Protein AF-A0A8B6F224-F1 (afdb_monomer_lite)

Radius of gyration: 27.14 Å; chains: 1; bounding box: 65×55×29 Å

Foldseek 3Di:
DDLVVVCVVVVHDSVVVDDPPPDDDDPDDDPPPPVPDPPPPPPPPPVPPVLVLPDQDVVLLVVLLCCVVVVVDDLVRSCVVSVNDSVSSVVVVVVVVVVD

Structure (mmCIF, N/CA/C/O backbone):
data_AF-A0A8B6F224-F1
#
_entry.id   AF-A0A8B6F224-F1
#
loop_
_atom_site.group_PDB
_atom_site.id
_atom_site.type_symbol
_atom_site.label_atom_id
_atom_site.label_alt_id
_atom_site.label_comp_id
_atom_site.label_asym_id
_atom_site.label_entity_id
_atom_site.label_seq_id
_atom_site.pdbx_PDB_ins_code
_atom_site.Cartn_x
_atom_site.Cartn_y
_atom_site.Cartn_z
_atom_site.occupancy
_atom_site.B_iso_or_equiv
_atom_site.auth_seq_id
_atom_site.auth_comp_id
_atom_site.auth_asym_id
_atom_site.auth_atom_id
_atom_site.pdbx_PDB_model_num
ATOM 1 N N . MET A 1 1 ? 48.691 -19.770 9.383 1.00 58.56 1 MET A N 1
ATOM 2 C CA . MET A 1 1 ? 48.506 -18.388 8.874 1.00 58.56 1 MET A CA 1
ATOM 3 C C . MET A 1 1 ? 47.217 -17.823 9.455 1.00 58.56 1 MET A C 1
ATOM 5 O O . MET A 1 1 ? 46.215 -18.525 9.427 1.00 58.56 1 MET A O 1
ATOM 9 N N . THR A 1 2 ? 47.225 -16.622 10.046 1.00 72.19 2 THR A N 1
ATOM 10 C CA . THR A 1 2 ? 46.014 -16.057 10.688 1.00 72.19 2 THR A CA 1
ATOM 11 C C . THR A 1 2 ? 45.096 -15.364 9.670 1.00 72.19 2 THR A C 1
ATOM 13 O O . THR A 1 2 ? 45.576 -14.869 8.649 1.00 72.19 2 THR A O 1
ATOM 16 N N . GLN A 1 3 ? 43.787 -15.253 9.958 1.00 61.97 3 GLN A N 1
ATOM 17 C CA . GLN A 1 3 ? 42.822 -14.537 9.092 1.00 61.97 3 GLN A CA 1
ATOM 18 C C . GLN A 1 3 ? 43.273 -13.110 8.761 1.00 61.97 3 GLN A C 1
ATOM 20 O O . GLN A 1 3 ? 43.061 -12.614 7.659 1.00 61.97 3 GLN A O 1
ATOM 25 N N . THR A 1 4 ? 43.900 -12.431 9.725 1.00 73.31 4 THR A N 1
ATOM 26 C CA . THR A 1 4 ? 44.377 -11.053 9.566 1.00 73.31 4 THR A CA 1
ATOM 27 C C . THR A 1 4 ? 45.552 -10.969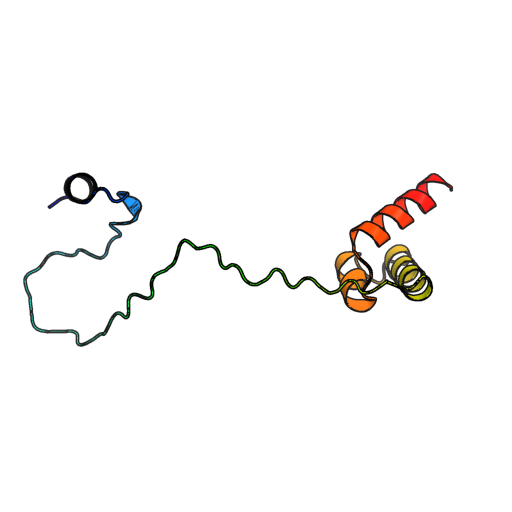 8.597 1.00 73.31 4 THR A C 1
ATOM 29 O O . THR A 1 4 ? 45.590 -10.058 7.773 1.00 73.31 4 THR A O 1
ATOM 32 N N . GLN A 1 5 ? 46.492 -11.915 8.668 1.00 73.38 5 GLN A N 1
ATOM 33 C CA . GLN A 1 5 ? 47.620 -11.986 7.735 1.00 73.38 5 GLN A CA 1
ATOM 34 C C . GLN A 1 5 ? 47.139 -12.335 6.323 1.00 73.38 5 GLN A C 1
ATOM 36 O O . GLN A 1 5 ? 47.582 -11.714 5.364 1.00 73.38 5 GLN A O 1
ATOM 41 N N . ALA A 1 6 ? 46.180 -13.256 6.200 1.00 70.00 6 ALA A N 1
ATOM 42 C CA . ALA A 1 6 ? 45.597 -13.635 4.917 1.00 70.00 6 ALA A CA 1
ATOM 43 C C . ALA A 1 6 ? 44.795 -12.504 4.271 1.00 70.00 6 ALA A C 1
ATOM 45 O O . ALA A 1 6 ? 44.999 -12.194 3.103 1.00 70.00 6 ALA A O 1
ATOM 46 N N . SER A 1 7 ? 43.954 -11.816 5.039 1.00 73.81 7 SER A N 1
ATOM 47 C CA . SER A 1 7 ? 43.215 -10.655 4.540 1.00 73.81 7 SER A CA 1
ATOM 48 C C . SER A 1 7 ? 44.150 -9.563 4.013 1.00 73.81 7 SER A C 1
ATOM 50 O O . SER A 1 7 ? 43.908 -9.029 2.935 1.00 73.81 7 SER A O 1
ATOM 52 N N . LYS A 1 8 ? 45.255 -9.280 4.721 1.00 79.06 8 LYS A N 1
ATOM 53 C CA . LYS A 1 8 ? 46.260 -8.304 4.270 1.00 79.06 8 LYS A CA 1
ATOM 54 C C . LYS A 1 8 ? 47.036 -8.772 3.036 1.00 79.06 8 LYS A C 1
ATOM 56 O O . LYS A 1 8 ? 47.277 -7.962 2.154 1.00 79.06 8 LYS A O 1
ATOM 61 N N . ALA A 1 9 ? 47.407 -10.049 2.966 1.00 74.00 9 ALA A N 1
ATOM 62 C CA . ALA A 1 9 ? 48.176 -10.599 1.849 1.00 74.00 9 ALA A CA 1
ATOM 63 C C . ALA A 1 9 ? 47.360 -10.693 0.549 1.00 74.00 9 ALA A C 1
ATOM 65 O O . ALA A 1 9 ? 47.890 -10.435 -0.526 1.00 74.00 9 ALA A O 1
ATOM 66 N N . PHE A 1 10 ? 46.075 -11.042 0.647 1.00 71.69 10 PHE A N 1
ATOM 67 C CA . PHE A 1 10 ? 45.202 -11.258 -0.512 1.00 71.69 10 PHE A CA 1
ATOM 68 C C . PHE A 1 10 ? 44.301 -10.060 -0.843 1.00 71.69 10 PHE A C 1
ATOM 70 O O . PHE A 1 10 ? 43.560 -10.109 -1.820 1.00 71.69 10 PHE A O 1
ATOM 77 N N . GLY A 1 11 ? 44.323 -8.996 -0.035 1.00 67.44 11 GLY A N 1
ATOM 78 C CA . GLY A 1 11 ? 43.520 -7.790 -0.267 1.00 67.44 11 GLY A CA 1
ATOM 79 C C . GLY A 1 11 ? 42.005 -8.007 -0.164 1.00 67.44 11 GLY A C 1
ATOM 80 O O . GLY A 1 11 ? 41.235 -7.184 -0.652 1.00 67.44 11 GLY A O 1
ATOM 81 N N . VAL A 1 12 ? 41.562 -9.103 0.461 1.00 70.44 12 VAL A N 1
ATOM 82 C CA . VAL A 1 12 ? 40.138 -9.435 0.632 1.00 70.44 12 VAL A CA 1
ATOM 83 C C . VAL A 1 12 ? 39.664 -9.144 2.062 1.00 70.44 12 VAL A C 1
ATOM 85 O O . VAL A 1 12 ? 40.445 -9.300 3.008 1.00 70.44 12 VAL A O 1
ATOM 88 N N . PRO A 1 13 ? 38.392 -8.743 2.273 1.00 69.56 13 PRO A N 1
ATOM 89 C CA . PRO A 1 13 ? 37.856 -8.473 3.607 1.00 69.56 13 PRO A CA 1
ATOM 90 C C . PRO A 1 13 ? 37.982 -9.680 4.547 1.00 69.56 13 PRO A C 1
ATOM 92 O O . PRO A 1 13 ? 37.680 -10.808 4.162 1.00 69.56 13 PRO A O 1
ATOM 95 N N . ARG A 1 14 ? 38.362 -9.450 5.815 1.00 62.09 14 ARG A N 1
ATOM 96 C CA . ARG A 1 14 ? 38.531 -10.514 6.836 1.00 62.09 14 ARG A CA 1
ATOM 97 C C . ARG A 1 14 ? 37.296 -11.414 6.981 1.00 62.09 14 ARG A C 1
ATOM 99 O O . ARG A 1 14 ? 37.450 -12.597 7.241 1.00 62.09 14 ARG A O 1
ATOM 106 N N . GLN A 1 15 ? 36.097 -10.865 6.771 1.00 63.66 15 GLN A N 1
ATOM 107 C CA . GLN A 1 15 ? 34.819 -11.588 6.848 1.00 63.66 15 GLN A CA 1
ATOM 108 C C . GLN A 1 15 ? 34.622 -12.597 5.702 1.00 63.66 15 GLN A C 1
ATOM 110 O O . GLN A 1 15 ? 33.902 -13.575 5.875 1.00 63.66 15 GLN A O 1
ATOM 115 N N . THR A 1 16 ? 35.279 -12.387 4.553 1.00 64.50 16 THR A N 1
ATOM 116 C CA . THR A 1 16 ? 35.273 -13.320 3.413 1.00 64.50 16 THR A CA 1
ATOM 117 C C . THR A 1 16 ? 36.118 -14.560 3.705 1.00 64.50 16 THR A C 1
ATOM 119 O O . THR A 1 16 ? 35.859 -15.634 3.167 1.00 64.50 16 THR A O 1
ATOM 122 N N . ILE A 1 17 ? 37.099 -14.441 4.605 1.00 62.84 17 ILE A N 1
ATOM 123 C CA . ILE A 1 17 ? 37.919 -15.554 5.091 1.00 62.84 17 ILE A CA 1
ATOM 124 C C . ILE A 1 17 ? 37.150 -16.258 6.225 1.00 62.84 17 ILE A C 1
ATOM 126 O O . ILE A 1 17 ? 37.531 -16.223 7.392 1.00 62.84 17 ILE A O 1
ATOM 130 N N . GLY A 1 18 ? 35.990 -16.822 5.877 1.00 58.22 18 GLY A N 1
ATOM 131 C CA . GLY A 1 18 ? 35.103 -17.545 6.791 1.00 58.22 18 GLY A CA 1
ATOM 132 C C . GLY A 1 18 ? 35.669 -18.896 7.250 1.00 58.22 18 GLY A C 1
ATOM 133 O O . GLY A 1 18 ? 36.623 -19.415 6.676 1.00 58.22 18 GLY A O 1
ATOM 134 N N . ASN A 1 19 ? 35.045 -19.457 8.291 1.00 49.97 19 ASN A N 1
ATOM 135 C CA . ASN A 1 19 ? 35.482 -20.531 9.208 1.00 49.97 19 ASN A CA 1
ATOM 136 C C . ASN A 1 19 ? 35.895 -21.911 8.629 1.00 49.97 19 ASN A C 1
ATOM 138 O O . ASN A 1 19 ? 35.957 -22.878 9.383 1.00 49.97 19 ASN A O 1
ATOM 142 N N . ASN A 1 20 ? 36.203 -22.040 7.337 1.00 52.19 20 ASN A N 1
ATOM 143 C CA . ASN A 1 20 ? 36.489 -23.330 6.692 1.00 52.19 20 ASN A CA 1
ATOM 144 C C . ASN A 1 20 ? 37.966 -23.596 6.380 1.00 52.19 20 ASN A C 1
ATOM 146 O O . ASN A 1 20 ? 38.271 -24.572 5.706 1.00 52.19 20 ASN A O 1
ATOM 150 N N . TYR A 1 21 ? 38.904 -22.800 6.888 1.00 48.59 21 TYR A N 1
ATOM 151 C CA . TYR A 1 21 ? 40.317 -23.184 6.882 1.00 48.59 21 TYR A CA 1
ATOM 152 C C . TYR A 1 21 ? 40.660 -23.833 8.233 1.00 48.59 21 TYR A C 1
ATOM 154 O O . TYR A 1 21 ? 41.466 -23.339 9.019 1.00 48.59 21 TYR A O 1
ATOM 162 N N . LYS A 1 22 ? 40.049 -24.990 8.521 1.00 43.00 22 LYS A N 1
ATOM 163 C CA . LYS A 1 22 ? 40.813 -25.968 9.296 1.00 43.00 22 LYS A CA 1
ATOM 164 C C . L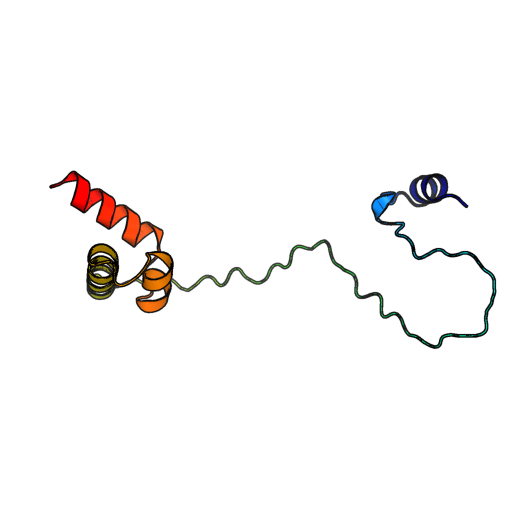YS A 1 22 ? 41.990 -26.335 8.401 1.00 43.00 22 LYS A C 1
ATOM 166 O O . LYS A 1 22 ? 41.809 -26.883 7.318 1.00 43.00 22 LYS A O 1
ATOM 171 N N . THR A 1 23 ? 43.171 -25.898 8.820 1.00 56.34 23 THR A N 1
ATOM 172 C CA . THR A 1 23 ? 44.439 -26.518 8.447 1.00 56.34 23 THR A CA 1
ATOM 173 C C . THR A 1 23 ? 44.218 -28.027 8.498 1.00 56.34 23 THR A C 1
ATOM 175 O O . THR A 1 23 ? 43.601 -28.500 9.443 1.00 56.34 23 THR A O 1
ATOM 178 N N . GLU A 1 24 ? 44.564 -28.782 7.467 1.00 39.16 24 GLU A N 1
ATOM 179 C CA . GLU A 1 24 ? 45.726 -29.661 7.571 1.00 39.16 24 GLU A CA 1
ATOM 180 C C . GLU A 1 24 ? 45.902 -30.477 6.289 1.00 39.16 24 GLU A C 1
ATOM 182 O O . GLU A 1 24 ? 44.982 -30.696 5.504 1.00 39.16 24 GLU A O 1
ATOM 187 N N . PHE A 1 25 ? 47.147 -30.883 6.104 1.00 43.47 25 PHE A N 1
ATOM 188 C CA . PHE A 1 25 ? 47.744 -31.625 5.006 1.00 43.47 25 PHE A CA 1
ATOM 189 C C . PHE A 1 25 ? 47.247 -33.083 4.863 1.00 43.47 25 PHE A C 1
ATOM 191 O O . PHE A 1 25 ? 48.014 -33.942 4.444 1.00 43.47 25 PHE A O 1
ATOM 198 N N . ASP A 1 26 ? 45.978 -33.386 5.137 1.00 39.09 26 ASP A N 1
ATOM 199 C CA . ASP A 1 26 ? 45.456 -34.759 5.057 1.00 39.09 26 ASP A CA 1
ATOM 200 C C . ASP A 1 26 ? 44.614 -34.989 3.794 1.00 39.09 26 ASP A C 1
ATOM 202 O O . ASP A 1 26 ? 43.389 -34.855 3.740 1.00 39.09 26 ASP A O 1
ATOM 206 N N . VAL A 1 27 ? 45.330 -35.360 2.735 1.00 51.25 27 VAL A N 1
ATOM 207 C CA . VAL A 1 27 ? 44.826 -35.810 1.433 1.00 51.25 27 VAL A CA 1
ATOM 208 C C . VAL A 1 27 ? 44.242 -37.229 1.516 1.00 51.25 27 VAL A C 1
ATOM 210 O O . VAL A 1 27 ? 44.859 -38.172 1.035 1.00 51.25 27 VAL A O 1
ATOM 213 N N . ALA A 1 28 ? 43.065 -37.439 2.119 1.00 48.81 28 ALA A N 1
ATOM 214 C CA . ALA A 1 28 ? 42.489 -38.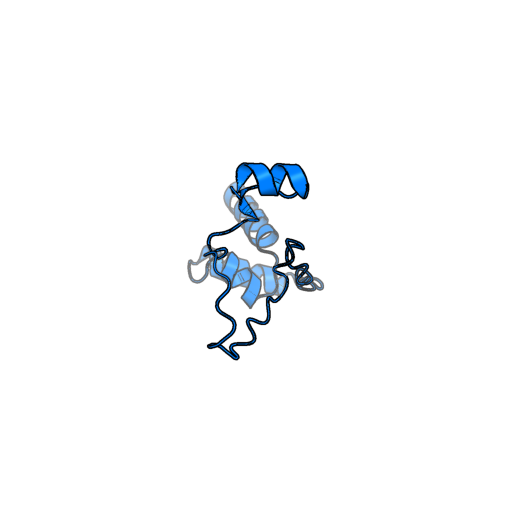798 2.104 1.00 48.81 28 ALA A CA 1
ATOM 215 C C . ALA A 1 28 ? 40.963 -38.941 2.088 1.00 48.81 28 ALA A C 1
ATOM 217 O O . ALA A 1 28 ? 40.477 -39.955 1.593 1.00 48.81 28 ALA A O 1
ATOM 218 N N . ALA A 1 29 ? 40.165 -37.996 2.583 1.00 50.31 29 ALA A N 1
ATOM 219 C CA . ALA A 1 29 ? 38.747 -38.304 2.781 1.00 50.31 29 ALA A CA 1
ATOM 220 C C . ALA A 1 29 ? 37.840 -37.088 2.660 1.00 50.31 29 ALA A C 1
ATOM 222 O O . ALA A 1 29 ? 37.458 -36.500 3.662 1.00 50.31 29 ALA A O 1
ATOM 223 N N . THR A 1 30 ? 37.459 -36.735 1.432 1.00 45.34 30 THR A N 1
ATOM 224 C CA . THR A 1 30 ? 36.073 -36.382 1.069 1.00 45.34 30 THR A CA 1
ATOM 225 C C . THR A 1 30 ? 36.020 -35.976 -0.402 1.00 45.34 30 THR A C 1
ATOM 227 O O . THR A 1 30 ? 36.333 -34.849 -0.770 1.00 45.34 30 THR A O 1
ATOM 230 N N . HIS A 1 31 ? 35.520 -36.867 -1.261 1.00 50.66 31 HIS A N 1
ATOM 231 C CA . HIS A 1 31 ? 34.969 -36.489 -2.569 1.00 50.66 31 HIS A CA 1
ATOM 232 C C . HIS A 1 31 ? 33.634 -35.748 -2.392 1.00 50.66 31 HIS A C 1
ATOM 234 O O . HIS A 1 31 ? 32.636 -36.076 -3.027 1.00 50.66 31 HIS A O 1
ATOM 240 N N . ASN A 1 32 ? 33.582 -34.753 -1.508 1.00 51.66 32 ASN A N 1
ATOM 241 C CA . ASN A 1 32 ? 32.463 -33.837 -1.489 1.00 51.66 32 ASN A CA 1
ATOM 242 C C . ASN A 1 32 ? 32.888 -32.635 -2.318 1.00 51.66 32 ASN A C 1
ATOM 244 O O . ASN A 1 32 ? 33.609 -31.760 -1.840 1.00 51.66 32 ASN A O 1
ATOM 248 N N . LYS A 1 33 ? 32.486 -32.634 -3.595 1.00 44.44 33 LYS A N 1
ATOM 249 C CA . LYS A 1 33 ? 32.517 -31.433 -4.425 1.00 44.44 33 LYS A CA 1
ATOM 250 C C . LYS A 1 33 ? 31.642 -30.394 -3.725 1.00 44.44 33 LYS A C 1
ATOM 252 O O . LYS A 1 33 ? 30.459 -30.274 -4.037 1.00 44.44 33 LYS A O 1
ATOM 257 N N . ILE A 1 34 ? 32.224 -29.632 -2.800 1.00 46.44 34 ILE A N 1
ATOM 258 C CA . ILE A 1 34 ? 31.683 -28.349 -2.375 1.00 46.44 34 ILE A CA 1
ATOM 259 C C . ILE A 1 34 ? 31.766 -27.488 -3.632 1.00 46.44 34 ILE A C 1
ATOM 261 O O . ILE A 1 34 ? 32.771 -26.837 -3.909 1.00 46.44 34 ILE A O 1
ATOM 265 N N . GLN A 1 35 ? 30.726 -27.574 -4.461 1.00 45.22 35 GLN A N 1
ATOM 266 C CA . GLN A 1 35 ? 30.465 -26.610 -5.509 1.00 45.22 35 GLN A CA 1
ATOM 267 C C . GLN A 1 35 ? 30.213 -25.301 -4.776 1.00 45.22 35 GLN A C 1
ATOM 269 O O . GLN A 1 35 ? 29.105 -25.026 -4.316 1.00 45.22 35 GLN A O 1
ATOM 274 N N . VAL A 1 36 ? 31.285 -24.535 -4.589 1.00 44.62 36 VAL A N 1
ATOM 275 C CA . VAL A 1 36 ? 31.221 -23.170 -4.093 1.00 44.62 36 VAL A CA 1
ATOM 276 C C . VAL A 1 36 ? 30.522 -22.382 -5.193 1.00 44.62 36 VAL A C 1
ATOM 278 O O . VAL A 1 36 ? 31.149 -21.875 -6.119 1.00 44.62 36 VAL A O 1
ATOM 281 N N . GLN A 1 37 ? 29.192 -22.364 -5.158 1.00 45.50 37 GLN A N 1
ATOM 282 C CA . GLN A 1 37 ? 28.435 -21.450 -5.992 1.00 45.50 37 GLN A CA 1
ATOM 283 C C . GLN A 1 37 ? 28.825 -20.041 -5.535 1.00 45.50 37 GLN A C 1
ATOM 285 O O . GLN A 1 37 ? 28.755 -19.758 -4.331 1.00 45.50 37 GLN A O 1
ATOM 290 N N . PRO A 1 38 ? 29.292 -19.166 -6.440 1.00 44.09 38 PRO A N 1
ATOM 291 C CA . PRO A 1 38 ? 29.617 -17.805 -6.071 1.00 44.09 38 PRO A CA 1
ATOM 292 C C . PRO A 1 38 ? 28.335 -17.155 -5.557 1.00 44.09 38 PRO A C 1
ATOM 294 O O . PRO A 1 38 ? 27.395 -16.909 -6.314 1.00 44.09 38 PRO A O 1
ATOM 297 N N . HIS A 1 39 ? 28.288 -16.878 -4.254 1.00 46.72 39 HIS A N 1
ATOM 298 C CA . HIS A 1 39 ? 27.302 -15.972 -3.687 1.00 46.72 39 HIS A CA 1
ATOM 299 C C . HIS A 1 39 ? 27.706 -14.575 -4.142 1.00 46.72 39 HIS A C 1
ATOM 301 O O . HIS A 1 39 ? 28.385 -13.824 -3.445 1.00 46.72 39 HIS A O 1
ATOM 307 N N . SER A 1 40 ? 27.356 -14.273 -5.388 1.00 46.25 40 SER A N 1
ATOM 308 C CA . SER A 1 40 ? 27.478 -12.958 -5.972 1.00 46.25 40 SER A CA 1
ATOM 309 C C . SER A 1 40 ? 26.770 -11.977 -5.043 1.00 46.25 40 SER A C 1
ATOM 311 O O . SER A 1 40 ? 25.544 -11.952 -4.983 1.00 46.25 40 SER A O 1
ATOM 313 N N . TYR A 1 41 ? 27.523 -11.072 -4.416 1.00 45.78 41 TYR A N 1
ATOM 314 C CA . TYR A 1 41 ? 26.993 -9.786 -3.943 1.00 45.78 41 TYR A CA 1
ATOM 315 C C . TYR A 1 41 ? 26.477 -8.914 -5.112 1.00 45.78 41 TYR A C 1
ATOM 317 O O . TYR A 1 41 ? 26.172 -7.739 -4.948 1.00 45.78 41 TYR A O 1
ATOM 325 N N . GLY A 1 42 ? 26.325 -9.481 -6.312 1.00 46.81 42 GLY A N 1
ATOM 326 C CA . GLY A 1 42 ? 25.338 -9.055 -7.286 1.00 46.81 42 GLY A CA 1
ATOM 327 C C . GLY A 1 42 ? 23.951 -9.348 -6.736 1.00 46.81 42 GLY A C 1
ATOM 328 O O . GLY A 1 42 ? 23.357 -10.377 -7.056 1.00 46.81 42 GLY A O 1
ATOM 329 N N . GLY A 1 43 ? 23.460 -8.426 -5.898 1.00 49.81 43 GLY A N 1
ATOM 330 C CA . GLY A 1 43 ? 22.071 -8.376 -5.468 1.00 49.81 43 GLY A CA 1
ATOM 331 C C . GLY A 1 43 ? 21.203 -8.716 -6.662 1.00 49.81 43 GLY A C 1
ATOM 332 O O . GLY A 1 43 ? 21.297 -8.060 -7.701 1.00 49.81 43 GLY A O 1
ATOM 333 N N . SER A 1 44 ? 20.480 -9.826 -6.535 1.00 55.69 44 SER A N 1
ATOM 334 C CA . SER A 1 44 ? 19.742 -10.442 -7.616 1.00 55.69 44 SER A CA 1
ATOM 335 C C . SER A 1 44 ? 18.917 -9.356 -8.284 1.00 55.69 44 SER A C 1
ATOM 337 O O . SER A 1 44 ? 17.876 -8.949 -7.765 1.00 55.69 44 SER A O 1
ATOM 339 N N . ARG A 1 45 ? 19.372 -8.892 -9.454 1.00 56.78 45 ARG A N 1
ATOM 340 C CA . ARG A 1 45 ? 18.535 -8.185 -10.416 1.00 56.78 45 ARG A CA 1
ATOM 341 C C . ARG A 1 45 ? 17.581 -9.233 -10.972 1.00 56.78 45 ARG A C 1
ATOM 343 O O . ARG A 1 45 ? 17.561 -9.503 -12.165 1.00 56.78 45 ARG A O 1
ATOM 350 N N . ARG A 1 46 ? 16.768 -9.838 -10.092 1.00 60.16 46 ARG A N 1
ATOM 351 C CA . ARG A 1 46 ? 15.429 -10.232 -10.487 1.00 60.16 46 ARG A CA 1
ATOM 352 C C . ARG A 1 46 ? 14.931 -8.983 -11.190 1.00 60.16 46 ARG A C 1
ATOM 354 O O . ARG A 1 46 ? 14.969 -7.931 -10.536 1.00 60.16 46 ARG A O 1
ATOM 361 N N . PRO A 1 47 ? 14.591 -9.039 -12.491 1.00 57.81 47 PRO A N 1
ATOM 362 C CA . PRO A 1 47 ? 13.895 -7.921 -13.087 1.00 57.81 47 PRO A CA 1
ATOM 363 C C . PRO A 1 47 ? 12.789 -7.644 -12.086 1.00 57.81 47 PRO A C 1
ATOM 365 O O . PRO A 1 47 ? 12.033 -8.562 -11.740 1.00 57.81 47 PRO A O 1
ATOM 368 N N . ARG A 1 48 ? 12.821 -6.456 -11.458 1.00 59.66 48 ARG A N 1
ATOM 369 C CA . ARG A 1 48 ? 11.677 -6.005 -10.676 1.00 59.66 48 ARG A CA 1
ATOM 370 C C . ARG A 1 48 ? 10.564 -6.242 -11.656 1.00 59.66 48 ARG A C 1
ATOM 372 O O . ARG A 1 48 ? 10.649 -5.646 -12.724 1.00 59.66 48 ARG A O 1
ATOM 379 N N . ARG A 1 49 ? 9.688 -7.223 -11.385 1.00 60.50 49 ARG A N 1
ATOM 380 C CA . ARG A 1 49 ? 8.545 -7.502 -12.242 1.00 60.50 49 ARG A CA 1
ATOM 381 C C . ARG A 1 49 ? 7.896 -6.142 -12.314 1.00 60.50 49 ARG A C 1
ATOM 383 O O . ARG A 1 49 ? 7.317 -5.690 -11.325 1.00 60.50 49 ARG A O 1
ATOM 390 N N . SER A 1 50 ? 8.162 -5.434 -13.403 1.00 59.03 50 SER A N 1
ATOM 391 C CA . SER A 1 50 ? 7.425 -4.280 -13.823 1.00 59.03 50 SER A CA 1
ATOM 392 C C . SER A 1 50 ? 6.099 -4.944 -14.057 1.00 59.03 50 SER A C 1
ATOM 394 O O . SER A 1 50 ? 5.900 -5.607 -15.065 1.00 59.03 50 SER A O 1
ATOM 396 N N . MET A 1 51 ? 5.295 -4.992 -12.994 1.00 61.69 51 MET A N 1
ATOM 397 C CA . MET A 1 51 ? 3.901 -5.315 -13.117 1.00 61.69 51 MET A CA 1
ATOM 398 C C . MET A 1 51 ? 3.475 -4.270 -14.118 1.00 61.69 51 MET A C 1
ATOM 400 O O . MET A 1 51 ? 3.556 -3.082 -13.806 1.00 61.69 51 MET A O 1
ATOM 404 N N . ASP A 1 52 ? 3.287 -4.698 -15.362 1.00 61.22 52 ASP A N 1
ATOM 405 C CA . ASP A 1 52 ? 2.875 -3.828 -16.437 1.00 61.22 52 ASP A CA 1
ATOM 406 C C . ASP A 1 52 ? 1.532 -3.292 -15.963 1.00 61.22 52 ASP A C 1
ATOM 408 O O . ASP A 1 52 ? 0.502 -3.951 -16.092 1.00 61.22 52 ASP A O 1
ATOM 412 N N . TYR A 1 53 ? 1.564 -2.142 -15.283 1.00 61.84 53 TYR A N 1
ATOM 413 C CA . TYR A 1 53 ? 0.401 -1.408 -14.810 1.00 61.84 53 TYR A CA 1
ATOM 414 C C . TYR A 1 53 ? -0.219 -0.790 -16.060 1.00 61.84 53 TYR A C 1
ATOM 416 O O . TYR A 1 53 ? -0.212 0.423 -16.260 1.00 61.84 53 TYR A O 1
ATOM 424 N N . LYS A 1 54 ? -0.635 -1.656 -16.981 1.00 63.62 54 LYS A N 1
ATOM 425 C CA . LYS A 1 54 ? -1.216 -1.312 -18.260 1.00 63.62 54 LYS A CA 1
ATOM 426 C C . LYS A 1 54 ? -2.571 -0.713 -17.921 1.00 63.62 54 LYS A C 1
ATOM 428 O O . LYS A 1 54 ? -3.480 -1.459 -17.591 1.00 63.62 54 LYS A O 1
ATOM 433 N N . GLY A 1 55 ? -2.618 0.622 -17.888 1.00 68.00 55 GLY A N 1
ATOM 434 C CA . GLY A 1 55 ? -3.802 1.463 -17.696 1.00 68.00 55 GLY A CA 1
ATOM 435 C C . GLY A 1 55 ? -4.879 0.835 -16.818 1.00 68.00 55 GLY A C 1
ATOM 436 O O . GLY A 1 55 ? -5.795 0.203 -17.337 1.00 68.00 55 GLY A O 1
ATOM 437 N N . TYR A 1 56 ? -4.783 1.003 -15.497 1.00 80.94 56 TYR A N 1
ATOM 438 C CA . TYR A 1 56 ? -5.896 0.620 -14.634 1.00 80.94 56 TYR A CA 1
ATOM 439 C C . TYR A 1 56 ? -7.142 1.418 -15.050 1.00 80.94 56 TYR A C 1
ATOM 441 O O . TYR A 1 56 ? -7.073 2.630 -15.242 1.00 80.94 56 TYR A O 1
ATOM 449 N N . ASN A 1 57 ? -8.263 0.725 -15.237 1.00 89.06 57 ASN A N 1
ATOM 450 C CA . ASN A 1 57 ? -9.532 1.353 -15.593 1.00 89.06 57 ASN A CA 1
ATOM 451 C C . ASN A 1 57 ? -10.191 1.962 -14.340 1.00 89.06 57 ASN A C 1
ATOM 453 O O . ASN A 1 57 ? -9.987 1.447 -13.236 1.00 89.06 57 ASN A O 1
ATOM 457 N N . GLU A 1 58 ? -11.012 3.003 -14.503 1.00 90.94 58 GLU A N 1
ATOM 458 C CA . GLU A 1 58 ? -11.743 3.639 -13.394 1.00 90.94 58 GLU A CA 1
ATOM 459 C C . GLU A 1 58 ? -12.650 2.617 -12.687 1.00 90.94 58 GLU A C 1
ATOM 461 O O . GLU A 1 58 ? -12.66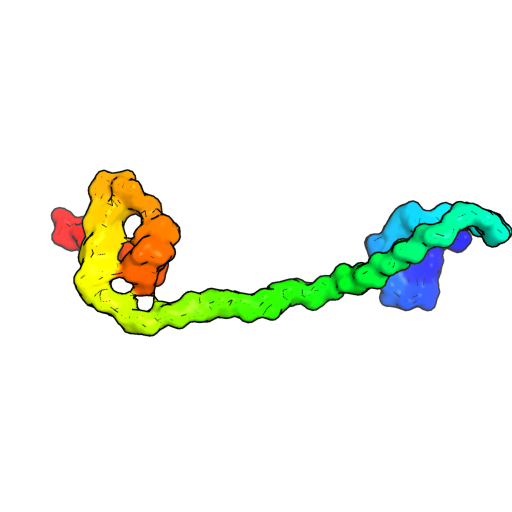8 2.563 -11.464 1.00 90.94 58 GLU A O 1
ATOM 466 N N . ALA A 1 59 ? -13.279 1.698 -13.433 1.00 92.94 59 ALA A N 1
ATOM 467 C CA . ALA A 1 59 ? -14.082 0.616 -12.853 1.00 92.94 59 ALA A CA 1
ATOM 468 C C . ALA A 1 59 ? -13.276 -0.279 -11.887 1.00 92.94 59 ALA A C 1
ATOM 470 O O . ALA A 1 59 ? -13.741 -0.624 -10.802 1.00 92.94 59 ALA A O 1
ATOM 471 N N . ASN A 1 60 ? -12.031 -0.622 -12.240 1.00 92.69 60 ASN A N 1
ATOM 472 C CA . ASN A 1 60 ? -11.164 -1.418 -11.365 1.00 92.69 60 ASN A CA 1
ATOM 473 C C . ASN A 1 60 ? -10.710 -0.612 -10.144 1.00 92.69 60 ASN A C 1
ATOM 475 O O . ASN A 1 60 ? -10.534 -1.179 -9.064 1.00 92.69 60 ASN A O 1
ATOM 479 N N . LEU A 1 61 ? -10.513 0.699 -10.311 1.00 94.25 61 LEU A N 1
ATOM 480 C CA . LEU A 1 61 ? -10.196 1.606 -9.216 1.00 94.25 61 LEU A CA 1
ATOM 481 C C . LEU A 1 61 ? -11.365 1.692 -8.227 1.00 94.25 61 LEU A C 1
ATOM 483 O O . LEU A 1 61 ? -11.137 1.529 -7.032 1.00 94.25 61 LEU A O 1
ATOM 487 N N . GLU A 1 62 ? -12.597 1.873 -8.696 1.00 95.38 62 GLU A N 1
ATOM 488 C CA . GLU A 1 62 ? -13.793 1.949 -7.847 1.00 95.38 62 GLU A CA 1
ATOM 489 C C . GLU A 1 62 ? -14.023 0.665 -7.048 1.00 95.38 62 GLU A C 1
ATOM 491 O O . GLU A 1 62 ? -14.140 0.726 -5.821 1.00 95.38 62 GLU A O 1
ATOM 496 N N . MET A 1 63 ? -13.974 -0.502 -7.700 1.00 95.31 63 MET A N 1
ATOM 497 C CA . MET A 1 63 ? -14.098 -1.789 -7.001 1.00 95.31 63 MET A CA 1
ATOM 498 C C . MET A 1 63 ? -12.999 -1.980 -5.944 1.00 95.31 63 MET A C 1
ATOM 500 O O . MET A 1 63 ? -13.259 -2.475 -4.844 1.00 95.31 63 MET A O 1
ATOM 504 N N . ALA A 1 64 ? -11.764 -1.560 -6.246 1.00 96.25 64 ALA A N 1
ATOM 505 C CA . ALA A 1 64 ? -10.659 -1.629 -5.295 1.00 96.25 64 ALA A CA 1
ATOM 506 C C . ALA A 1 64 ? -10.878 -0.707 -4.087 1.00 96.25 64 ALA A C 1
ATOM 508 O O . ALA A 1 64 ? -10.582 -1.098 -2.955 1.00 96.25 64 ALA A O 1
ATOM 509 N N . LEU A 1 65 ? -11.396 0.503 -4.308 1.00 95.88 65 LEU A N 1
ATOM 510 C CA . LEU A 1 65 ? -11.696 1.454 -3.238 1.00 95.88 65 LEU A CA 1
ATOM 511 C C . LEU A 1 65 ? -12.817 0.941 -2.344 1.00 95.88 65 LEU A C 1
ATOM 513 O O . LEU A 1 65 ? -12.659 0.947 -1.126 1.00 95.88 65 LEU A O 1
ATOM 517 N N . GLU A 1 66 ? -13.903 0.438 -2.927 1.00 96.50 66 GLU A N 1
ATOM 518 C CA . GLU A 1 66 ? -15.027 -0.117 -2.175 1.00 96.50 66 GLU A CA 1
ATOM 519 C C . GLU A 1 66 ? -14.579 -1.293 -1.293 1.00 96.50 66 GLU A C 1
ATOM 521 O O . GLU A 1 66 ? -14.895 -1.346 -0.101 1.00 96.50 66 GLU A O 1
ATOM 526 N N . ALA A 1 67 ? -13.786 -2.220 -1.840 1.00 96.19 67 ALA A N 1
ATOM 527 C CA . ALA A 1 67 ? -13.260 -3.365 -1.097 1.00 96.19 67 ALA A CA 1
ATOM 528 C C . ALA A 1 67 ? -12.361 -2.949 0.082 1.00 96.19 67 ALA A C 1
ATOM 530 O O . ALA A 1 67 ? -12.407 -3.576 1.144 1.00 96.19 67 ALA A O 1
ATOM 531 N N . VAL A 1 68 ? -11.568 -1.885 -0.079 1.00 96.25 68 VAL A N 1
ATOM 532 C CA . VAL A 1 68 ? -10.690 -1.372 0.985 1.00 96.25 68 VAL A CA 1
ATOM 533 C C . VAL A 1 68 ? -11.468 -0.569 2.025 1.00 96.25 68 VAL A C 1
ATOM 535 O O . VAL A 1 68 ? -11.275 -0.779 3.220 1.00 96.25 68 VAL A O 1
ATOM 538 N N . MET A 1 69 ? -12.372 0.315 1.603 1.00 93.62 69 MET A N 1
ATOM 539 C CA . MET A 1 69 ? -13.168 1.150 2.512 1.00 93.62 69 MET A CA 1
ATOM 540 C C . MET A 1 69 ? -14.174 0.330 3.325 1.00 93.62 69 MET A C 1
ATOM 542 O O . MET A 1 69 ? -14.418 0.643 4.485 1.00 93.62 69 MET A O 1
ATOM 546 N N . SER A 1 70 ? -14.711 -0.749 2.750 1.00 95.19 70 SER A N 1
ATOM 547 C CA . SER A 1 70 ? -15.558 -1.710 3.474 1.00 95.19 70 SER A CA 1
ATOM 548 C C . SER A 1 70 ? -14.780 -2.627 4.427 1.00 95.19 70 SER A C 1
ATOM 550 O O . SER A 1 70 ? -15.393 -3.418 5.138 1.00 95.19 70 SER A O 1
ATOM 552 N N . GLY A 1 71 ? -13.443 -2.568 4.437 1.00 94.94 71 GLY A N 1
ATOM 553 C CA . GLY A 1 71 ? -12.598 -3.419 5.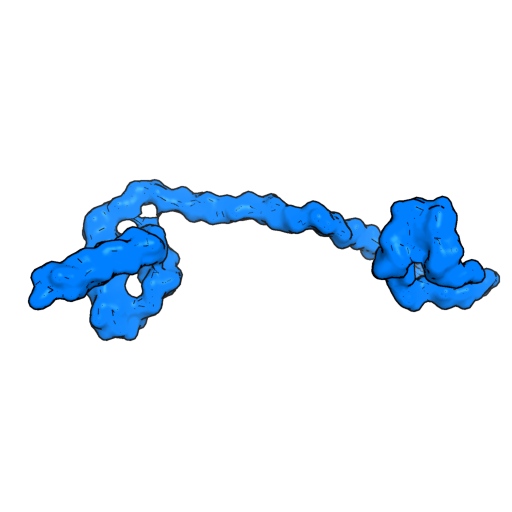279 1.00 94.94 71 GLY A CA 1
ATOM 554 C C . GLY A 1 71 ? -12.485 -4.875 4.812 1.00 94.94 71 GLY A C 1
ATOM 555 O O . GLY A 1 71 ? -11.874 -5.685 5.505 1.00 94.94 71 GLY A O 1
ATOM 556 N N . ARG A 1 72 ? -13.026 -5.223 3.635 1.00 93.69 72 ARG A N 1
ATOM 557 C CA . ARG A 1 72 ? -12.946 -6.579 3.059 1.00 93.69 72 ARG A CA 1
ATOM 558 C C . ARG A 1 72 ? -11.531 -6.947 2.609 1.00 93.69 72 ARG A C 1
ATOM 560 O O . ARG A 1 72 ? -11.176 -8.123 2.605 1.00 93.69 72 ARG A O 1
ATOM 567 N N . MET A 1 73 ? -10.721 -5.965 2.204 1.00 95.44 73 MET A N 1
ATOM 568 C CA . MET A 1 73 ? -9.354 -6.181 1.720 1.00 95.44 73 MET A CA 1
ATOM 569 C C . MET A 1 73 ? -8.391 -5.072 2.153 1.00 95.44 73 MET A C 1
ATOM 571 O O . MET A 1 73 ? -8.744 -3.900 2.210 1.00 95.44 73 MET A O 1
ATOM 575 N N . TYR A 1 74 ? -7.120 -5.424 2.361 1.00 96.44 74 TYR A N 1
ATOM 576 C CA . TYR A 1 74 ? -6.044 -4.439 2.510 1.00 96.44 74 TYR A CA 1
ATOM 577 C C . TYR A 1 74 ? -5.613 -3.868 1.154 1.00 96.44 74 TYR A C 1
ATOM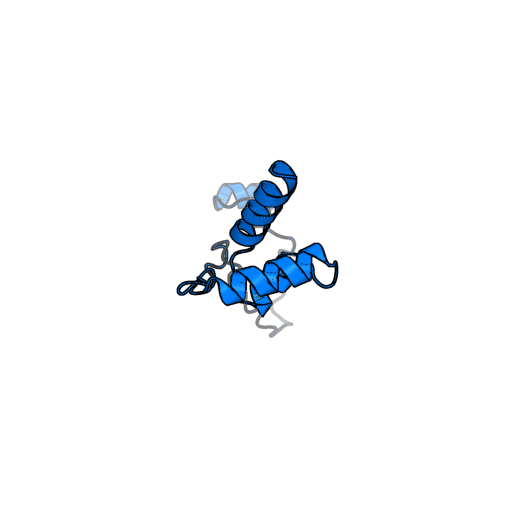 579 O O . TYR A 1 74 ? -5.639 -4.568 0.141 1.00 96.44 74 TYR A O 1
ATOM 587 N N . GLN A 1 75 ? -5.090 -2.637 1.143 1.00 95.19 75 GLN A N 1
ATOM 588 C CA . GLN A 1 75 ? -4.616 -1.948 -0.071 1.00 95.19 75 GLN A CA 1
ATOM 589 C C . GLN A 1 75 ? -3.647 -2.799 -0.913 1.00 95.19 75 GLN A C 1
ATOM 591 O O . GLN A 1 75 ? -3.717 -2.813 -2.138 1.00 95.19 75 GLN A O 1
ATOM 596 N N . THR A 1 76 ? -2.744 -3.536 -0.261 1.00 95.06 76 THR A N 1
ATOM 597 C CA . THR A 1 76 ? -1.773 -4.413 -0.935 1.00 95.06 76 THR A CA 1
ATOM 598 C C . THR A 1 76 ? -2.439 -5.614 -1.613 1.00 95.06 76 THR A C 1
ATOM 600 O O . THR A 1 76 ? -1.954 -6.073 -2.645 1.00 95.06 76 THR A O 1
ATOM 603 N N . GLN A 1 77 ? -3.531 -6.129 -1.041 1.00 95.12 77 GLN A N 1
ATOM 604 C CA . GLN A 1 77 ? -4.306 -7.229 -1.621 1.00 95.12 77 GLN A CA 1
ATOM 605 C C . GLN A 1 77 ? -5.156 -6.726 -2.790 1.00 95.12 77 GLN A C 1
ATOM 607 O O . GLN A 1 77 ? -5.080 -7.288 -3.881 1.00 95.12 77 GLN A O 1
ATOM 612 N N . ALA A 1 78 ? -5.860 -5.606 -2.604 1.00 95.25 78 ALA A N 1
ATOM 613 C CA . ALA A 1 78 ? -6.646 -4.961 -3.654 1.00 95.25 78 ALA A CA 1
ATOM 614 C C . ALA A 1 78 ? -5.786 -4.603 -4.879 1.00 95.25 78 ALA A C 1
ATOM 616 O O . ALA A 1 78 ? -6.191 -4.835 -6.015 1.00 95.25 78 ALA A O 1
ATOM 617 N N . ALA A 1 79 ? -4.554 -4.133 -4.662 1.00 93.69 79 ALA A N 1
ATOM 618 C CA . ALA A 1 79 ? -3.644 -3.806 -5.754 1.00 93.69 79 ALA A CA 1
ATOM 619 C C . ALA A 1 79 ? -3.324 -5.003 -6.665 1.00 93.69 79 ALA A C 1
ATOM 621 O O . ALA A 1 79 ? -3.241 -4.863 -7.884 1.00 93.69 79 ALA A O 1
ATOM 622 N N . LYS A 1 80 ? -3.170 -6.196 -6.078 1.00 92.44 80 LYS A N 1
ATOM 623 C CA . LYS A 1 80 ? -2.928 -7.435 -6.830 1.00 92.44 80 LYS A CA 1
ATOM 624 C C . LYS A 1 80 ? -4.200 -7.956 -7.491 1.00 92.44 80 LYS A C 1
ATOM 626 O O . LYS A 1 80 ? -4.127 -8.433 -8.616 1.00 92.44 80 LYS A O 1
ATOM 631 N N . ALA A 1 81 ? -5.334 -7.865 -6.796 1.00 92.81 81 ALA A N 1
ATOM 632 C CA . ALA A 1 81 ? -6.615 -8.388 -7.263 1.00 92.81 81 ALA A CA 1
ATOM 633 C C . ALA A 1 81 ? -7.182 -7.591 -8.447 1.00 92.81 81 ALA A C 1
ATOM 635 O O . ALA A 1 81 ? -7.644 -8.179 -9.418 1.00 92.81 81 ALA A O 1
ATOM 636 N N . PHE A 1 82 ? -7.107 -6.259 -8.384 1.00 92.44 82 PHE A N 1
ATOM 637 C CA . PHE A 1 82 ? -7.721 -5.365 -9.372 1.00 92.44 82 PHE A CA 1
ATOM 638 C C . PHE A 1 82 ? -6.713 -4.757 -10.360 1.00 92.44 82 PHE A C 1
ATOM 640 O O . PHE A 1 82 ? -7.097 -4.017 -11.265 1.00 92.44 82 PHE A O 1
ATOM 647 N N . GLY A 1 83 ? -5.416 -5.044 -10.196 1.00 91.62 83 GLY A N 1
ATOM 648 C CA . GLY A 1 83 ? -4.355 -4.505 -11.055 1.00 91.62 83 GLY A CA 1
ATOM 649 C C . GLY A 1 83 ? -4.131 -2.995 -10.899 1.00 91.62 83 GLY A C 1
ATOM 650 O O . GLY A 1 83 ? -3.559 -2.358 -11.781 1.00 91.62 83 GLY A O 1
ATOM 651 N N . VAL A 1 84 ? -4.582 -2.410 -9.788 1.00 91.44 84 VAL A N 1
ATOM 652 C CA . VAL A 1 84 ? -4.481 -0.973 -9.499 1.00 91.44 84 VAL A CA 1
ATOM 653 C C . VAL A 1 84 ? -3.275 -0.716 -8.585 1.00 91.44 84 VAL A C 1
ATOM 655 O O . VAL A 1 84 ? -3.112 -1.414 -7.586 1.00 91.44 84 VAL A O 1
ATOM 658 N N . PRO A 1 85 ? -2.419 0.289 -8.837 1.00 93.12 85 PRO A N 1
ATOM 659 C CA . PRO A 1 85 ? -1.298 0.575 -7.946 1.00 93.12 85 PRO A CA 1
ATOM 660 C C . PRO A 1 85 ? -1.751 0.914 -6.516 1.00 93.12 85 PRO A C 1
ATOM 662 O O . PRO A 1 85 ? -2.660 1.717 -6.306 1.00 93.12 85 PRO A O 1
ATOM 665 N N . ARG A 1 86 ? -1.049 0.368 -5.510 1.00 94.38 86 ARG A N 1
ATOM 666 C CA . ARG A 1 86 ? -1.332 0.620 -4.080 1.00 94.38 86 ARG A CA 1
ATOM 667 C C . ARG A 1 86 ? -1.394 2.117 -3.748 1.00 94.38 86 ARG A C 1
ATOM 669 O O . ARG A 1 86 ? -2.267 2.542 -2.998 1.00 94.38 86 ARG A O 1
ATOM 676 N N . GLN A 1 87 ? -0.454 2.894 -4.290 1.00 93.88 87 GLN A N 1
ATOM 677 C CA . GLN A 1 87 ? -0.388 4.349 -4.111 1.00 93.88 87 GLN A CA 1
ATOM 678 C C . GLN A 1 87 ? -1.649 5.042 -4.643 1.00 93.88 87 GLN A C 1
ATOM 680 O O . GLN A 1 87 ? -2.209 5.876 -3.943 1.00 93.88 87 GLN A O 1
ATOM 685 N N . THR A 1 88 ? -2.145 4.637 -5.819 1.00 94.69 88 THR A N 1
ATOM 686 C CA . THR A 1 88 ? -3.376 5.183 -6.412 1.00 94.69 88 THR A CA 1
ATOM 687 C C . THR A 1 88 ? -4.572 4.990 -5.486 1.00 94.69 88 THR A C 1
ATOM 689 O O . THR A 1 88 ? -5.298 5.946 -5.218 1.00 94.69 88 THR A O 1
ATOM 692 N N . ILE A 1 89 ? -4.742 3.776 -4.949 1.00 95.44 89 ILE A N 1
ATOM 693 C CA . ILE A 1 89 ? -5.823 3.456 -4.006 1.00 95.44 89 ILE A CA 1
ATOM 694 C C . ILE A 1 89 ? -5.720 4.358 -2.766 1.00 95.44 89 ILE A C 1
ATOM 696 O O . ILE A 1 89 ? -6.698 4.991 -2.382 1.00 95.44 89 ILE A O 1
ATOM 700 N N . GLY A 1 90 ? -4.525 4.469 -2.173 1.00 95.12 90 GLY A N 1
ATOM 701 C CA . GLY A 1 90 ? -4.289 5.309 -0.993 1.00 95.12 90 GLY A CA 1
ATOM 702 C C . GLY A 1 90 ? -4.605 6.785 -1.237 1.00 95.12 90 GLY A C 1
ATOM 703 O O . GLY A 1 90 ? -5.439 7.355 -0.540 1.00 95.12 90 GLY A O 1
ATOM 704 N N . SER A 1 91 ? -4.026 7.382 -2.283 1.00 95.44 91 SER A N 1
ATOM 705 C CA . SER A 1 91 ? -4.260 8.794 -2.616 1.00 95.44 91 SER A CA 1
ATOM 706 C C . SER A 1 91 ? -5.732 9.108 -2.873 1.00 95.44 91 SER A C 1
ATOM 708 O O . SER A 1 91 ? -6.195 10.207 -2.567 1.00 95.44 91 SER A O 1
ATOM 710 N N . ARG A 1 92 ? -6.478 8.172 -3.466 1.00 94.94 92 ARG A N 1
ATOM 711 C CA . ARG A 1 92 ? -7.902 8.359 -3.745 1.00 94.94 92 ARG A CA 1
ATOM 712 C C . ARG A 1 92 ? -8.736 8.272 -2.463 1.00 94.94 92 ARG A C 1
ATOM 714 O O . ARG A 1 92 ? -9.596 9.127 -2.283 1.00 94.94 92 ARG A O 1
ATOM 721 N N . ILE A 1 93 ? -8.427 7.348 -1.548 1.00 94.75 93 ILE A N 1
ATOM 722 C CA . ILE A 1 93 ? -9.053 7.276 -0.211 1.00 94.75 93 ILE A CA 1
ATOM 723 C C . ILE A 1 93 ? -8.775 8.551 0.595 1.00 94.75 93 ILE A C 1
ATOM 725 O O . ILE A 1 93 ? -9.706 9.140 1.137 1.00 94.75 93 ILE A O 1
ATOM 729 N N . ASP A 1 94 ? -7.525 9.020 0.628 1.00 95.31 94 ASP A N 1
ATOM 730 C CA . ASP A 1 94 ? -7.155 10.241 1.358 1.00 95.31 94 ASP A CA 1
ATOM 731 C C . ASP A 1 94 ? -7.914 11.468 0.840 1.00 95.31 94 ASP A C 1
ATOM 733 O O . ASP A 1 94 ? -8.369 12.300 1.625 1.00 95.31 94 ASP A O 1
ATOM 737 N N . LYS A 1 95 ? -8.090 11.573 -0.485 1.00 94.38 95 LYS A N 1
ATOM 738 C CA . LYS A 1 95 ? -8.905 12.630 -1.097 1.00 94.38 95 LYS A CA 1
ATOM 739 C C . LYS A 1 95 ? -10.368 12.534 -0.666 1.00 94.38 95 LYS A C 1
ATOM 741 O O . LYS A 1 95 ? -10.918 13.550 -0.268 1.00 94.38 95 LYS A O 1
ATOM 746 N N . LEU A 1 96 ? -10.962 11.338 -0.703 1.00 90.88 96 LEU A N 1
ATOM 747 C CA . LEU A 1 96 ? -12.358 11.112 -0.303 1.00 90.88 96 LEU A CA 1
ATOM 748 C C . LEU A 1 96 ? -12.601 11.446 1.173 1.00 90.88 96 LEU A C 1
ATOM 750 O O . LEU A 1 96 ? -13.617 12.052 1.506 1.00 90.88 96 LEU A O 1
ATOM 754 N N . ASN A 1 97 ? -11.657 11.087 2.044 1.00 91.00 97 ASN A N 1
ATOM 755 C CA . ASN A 1 97 ? -11.737 11.374 3.475 1.00 91.00 97 ASN A CA 1
ATOM 756 C C . ASN A 1 97 ? -11.527 12.857 3.787 1.00 91.00 97 ASN A C 1
ATOM 758 O O . ASN A 1 97 ? -12.080 13.351 4.758 1.00 91.00 97 ASN A O 1
ATOM 762 N N . ARG A 1 98 ? -10.738 13.572 2.975 1.00 92.62 98 ARG A N 1
ATOM 763 C CA . ARG A 1 98 ? -10.526 15.019 3.126 1.00 92.62 98 ARG A CA 1
ATOM 764 C C . ARG A 1 98 ? -11.740 15.845 2.693 1.00 92.62 98 ARG A C 1
ATOM 766 O O . ARG A 1 98 ? -11.891 16.969 3.150 1.00 92.62 98 ARG A O 1
ATOM 773 N N . THR A 1 99 ? -12.544 15.330 1.767 1.00 84.75 99 THR A N 1
ATOM 774 C CA . THR A 1 99 ? -13.722 16.023 1.217 1.00 84.75 99 THR A CA 1
ATOM 775 C C . THR A 1 99 ? -15.028 15.723 1.954 1.00 84.75 99 THR A C 1
ATOM 777 O O . THR A 1 99 ? -16.062 16.257 1.559 1.00 84.75 99 THR A O 1
ATOM 780 N N . LYS A 1 100 ? -15.000 14.849 2.963 1.00 57.94 100 LYS A N 1
ATOM 781 C CA . LYS A 1 100 ? -16.123 14.600 3.875 1.00 57.94 100 LYS A CA 1
ATOM 782 C C . LYS A 1 100 ? -16.047 15.528 5.077 1.00 57.94 100 LYS A C 1
ATOM 784 O O . LYS A 1 100 ? -17.137 15.895 5.558 1.00 57.94 100 LYS A O 1
#

Secondary structure (DSSP, 8-state):
--HHHHHHHHT--GGGS-S-------TTS-----------SS---------------HHHHHHHHHHHHTTSS-HHHHHHHH---HHHHHHHHHHHHH--

Sequence (100 aa):
MTQTQASKAFGVPRQTIGNNYKTEFDVAATHNKIQVQPHSYGGSRRPRRSMDYKGYNEANLEMALEAVMSGRMYQTQAAKAFGVPRQTIGSRIDKLNRTK

InterPro domains:
  IPR007889 DNA binding HTH domain, Psq-type [PF05225] (58-92)
  IPR009057 Homedomain-like superfamily [SSF46689] (53-96)

pLDDT: mean 73.04, std 19.88, range [39.09, 96.5]

Organism: Mytilus galloprovincialis (NCBI:txid29158)